Protein AF-A0A6N8GG24-F1 (afdb_monomer_lite)

Radius of gyration: 15.62 Å; chains: 1; bounding box: 39×31×42 Å

Secondary structure (DSSP, 8-state):
--HHHHHHHHHT-PPP-----HHHHHHHHSPPPHHHHHHHHHHTTEEETTTTEEEPPHHHHHHH-S---TTTTTT-SEEE-BTTEEETTB--S---EEEGGGEEEEEE-TTSS-EEEEETT-SS--EEEEETTEEEEESS-HHHHHHHHHTTSS--GGG--TT-S-SS--EEE-

pLDDT: mean 83.39, std 11.98, range [40.66, 96.12]

Foldseek 3Di:
DDLLVLVCVQQVHWFAADDDPVVVLCVQQNDDFPLLVVCCRGQNQKAWPHQLKTFHHSVRQNVCSFPPPVLPVPDAQKWDDDPQKTFRVDDDPPPDIDGRRQWGWGMHGPVRQKTWTWGHPDPFTWIWIDGVGMTGIGRDTPSVVVSCQLVVVDDDVSSDDVQPVHSHIDIDGD

Sequence (174 aa):
MGYIEKLSHLLGVNPASWSYAWGAIEEAVGAVPSGYKTIVENFGGLDLDGGFFRVGTPEFLNAIGRSGSPEIIDSMRMVEVCDGYGVALEECGSGEYIDHFRLVDWAGSEAGNFAFHWECLKSEYRVVATDYHEYYVYSMEPDEFLFKLLNREIECPPLNDEGWPGETFDVEFF

Structure (mmCIF, N/CA/C/O backbone):
data_AF-A0A6N8GG24-F1
#
_entry.id   AF-A0A6N8GG24-F1
#
loop_
_atom_site.group_PDB
_atom_site.id
_atom_site.type_symbol
_atom_site.label_atom_id
_atom_site.label_alt_id
_atom_site.label_comp_id
_atom_site.label_asym_id
_atom_site.label_entity_id
_atom_site.label_seq_id
_atom_site.pdbx_PDB_ins_code
_atom_site.Cartn_x
_atom_site.Cartn_y
_atom_site.Cartn_z
_atom_site.occupancy
_atom_site.B_iso_or_equiv
_atom_site.auth_seq_id
_atom_site.auth_comp_id
_atom_site.auth_asym_id
_atom_site.auth_atom_id
_atom_site.pdbx_PDB_model_num
ATOM 1 N N . MET A 1 1 ? -13.749 16.423 3.764 1.00 59.41 1 MET A N 1
ATOM 2 C CA . MET A 1 1 ? -13.762 15.100 4.403 1.00 59.41 1 MET A CA 1
ATOM 3 C C . MET A 1 1 ? -12.511 14.378 3.943 1.00 59.41 1 MET A C 1
ATOM 5 O O . MET A 1 1 ? -12.354 14.227 2.731 1.00 59.41 1 MET A O 1
ATOM 9 N N . GLY A 1 2 ? -11.585 14.089 4.857 1.00 87.94 2 GLY A N 1
ATOM 10 C CA . GLY A 1 2 ? -10.308 13.427 4.542 1.00 87.94 2 GLY A CA 1
ATOM 11 C C . GLY A 1 2 ? -10.501 11.951 4.173 1.00 87.94 2 GLY A C 1
ATOM 12 O O . GLY A 1 2 ? -11.577 11.400 4.411 1.00 87.94 2 GLY A O 1
ATOM 13 N N . TYR A 1 3 ? -9.485 11.296 3.597 1.00 93.19 3 TYR A N 1
ATOM 14 C CA . TYR A 1 3 ? -9.583 9.873 3.236 1.00 93.19 3 TYR A CA 1
ATOM 15 C C . TYR A 1 3 ? -9.804 8.970 4.455 1.00 93.19 3 TYR A C 1
ATOM 17 O O . TYR A 1 3 ? -10.596 8.042 4.367 1.00 93.19 3 TYR A O 1
ATOM 25 N N . ILE A 1 4 ? -9.244 9.297 5.623 1.00 92.75 4 ILE A N 1
ATOM 26 C CA . ILE A 1 4 ? -9.484 8.544 6.868 1.00 92.75 4 ILE A CA 1
ATOM 27 C C . ILE A 1 4 ? -10.943 8.569 7.317 1.00 92.75 4 ILE A C 1
ATOM 29 O O . ILE A 1 4 ? -11.481 7.539 7.714 1.00 92.75 4 ILE A O 1
ATOM 33 N N . GLU A 1 5 ? -11.608 9.723 7.249 1.00 92.25 5 GLU A N 1
ATOM 34 C CA . GLU A 1 5 ? -13.027 9.828 7.618 1.00 92.25 5 GLU A CA 1
ATOM 35 C C . GLU A 1 5 ? -13.890 8.979 6.676 1.00 92.25 5 GLU A C 1
ATOM 37 O O . GLU A 1 5 ? -14.819 8.300 7.112 1.00 92.25 5 GLU A O 1
ATOM 42 N N . LYS A 1 6 ? -13.548 8.976 5.381 1.00 94.31 6 LYS A N 1
ATOM 43 C CA . LYS A 1 6 ? -14.207 8.135 4.376 1.00 94.31 6 LYS A CA 1
ATOM 44 C C . LYS A 1 6 ? -13.941 6.645 4.608 1.00 94.31 6 LYS A C 1
ATOM 46 O O . LYS A 1 6 ? -14.883 5.863 4.554 1.00 94.31 6 LYS A O 1
ATOM 51 N N . LEU A 1 7 ? -12.695 6.266 4.896 1.00 94.25 7 LEU A N 1
ATOM 52 C CA . LEU A 1 7 ? -12.298 4.893 5.217 1.00 94.25 7 LEU A CA 1
ATOM 53 C C . LEU A 1 7 ? -13.003 4.391 6.477 1.00 94.25 7 LEU A C 1
ATOM 55 O O . LEU A 1 7 ? -13.564 3.306 6.456 1.00 94.25 7 LEU A O 1
ATOM 59 N N . SER A 1 8 ? -13.069 5.204 7.532 1.00 93.06 8 SER A N 1
ATOM 60 C CA . SER A 1 8 ? -13.789 4.871 8.772 1.00 93.06 8 SER A CA 1
ATOM 61 C C . SER A 1 8 ? -15.260 4.548 8.495 1.00 93.06 8 SER A C 1
ATOM 63 O O . SER A 1 8 ? -15.795 3.558 8.985 1.00 93.06 8 SER A O 1
ATOM 65 N N . HIS A 1 9 ? -15.913 5.369 7.663 1.00 92.94 9 HIS A N 1
ATOM 66 C CA . HIS A 1 9 ? -17.299 5.142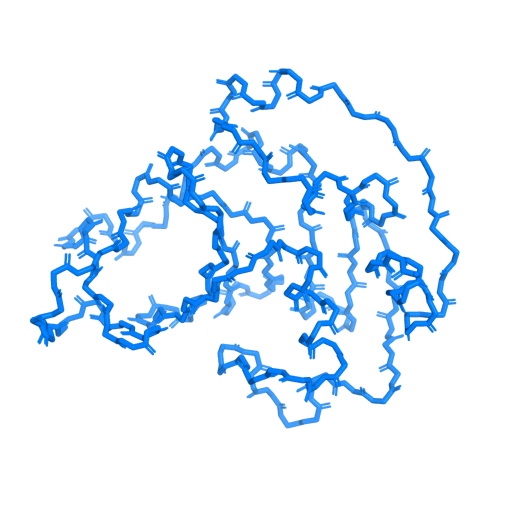 7.258 1.00 92.94 9 HIS A CA 1
ATOM 67 C C . HIS A 1 9 ? -17.456 3.869 6.415 1.00 92.94 9 HIS A C 1
ATOM 69 O O . HIS A 1 9 ? -18.407 3.122 6.623 1.00 92.94 9 HIS A O 1
ATOM 75 N N . LEU A 1 10 ? -16.547 3.631 5.467 1.00 92.69 10 LEU A N 1
ATOM 76 C CA . LEU A 1 10 ? -16.578 2.465 4.581 1.00 92.69 10 LEU A CA 1
ATOM 77 C C . LEU A 1 10 ? -16.351 1.152 5.342 1.00 92.69 10 LEU A C 1
ATOM 79 O O . LEU A 1 10 ? -17.067 0.183 5.126 1.00 92.69 10 LEU A O 1
ATOM 83 N N . LEU A 1 11 ? -15.382 1.148 6.253 1.00 92.88 11 LEU A N 1
ATOM 84 C CA . LEU A 1 11 ? -15.002 -0.008 7.063 1.00 92.88 11 LEU A CA 1
ATOM 85 C C . LEU A 1 11 ? -15.934 -0.223 8.267 1.00 92.88 11 LEU A C 1
ATOM 87 O O . LEU A 1 11 ? -15.852 -1.247 8.933 1.00 92.88 11 LEU A O 1
ATOM 91 N N . GLY A 1 12 ? -16.802 0.743 8.588 1.00 91.88 12 GLY A N 1
ATOM 92 C CA . GLY A 1 12 ? -17.695 0.662 9.746 1.00 91.88 12 GLY A CA 1
ATOM 93 C C . GLY A 1 12 ? -16.968 0.673 11.097 1.00 91.88 12 GLY A C 1
ATOM 94 O O . GLY A 1 12 ? -17.539 0.247 12.102 1.00 91.88 12 GLY A O 1
ATOM 95 N N . VAL A 1 13 ? -15.727 1.166 11.139 1.00 90.00 13 VAL A N 1
ATOM 96 C CA . VAL A 1 13 ? -14.895 1.224 12.348 1.00 90.00 13 VAL A CA 1
ATOM 97 C C . VAL A 1 13 ? -14.602 2.664 12.743 1.00 90.00 13 VAL A C 1
ATOM 99 O O . VAL A 1 13 ? -14.458 3.552 11.902 1.00 90.00 13 VAL A O 1
ATOM 102 N N . ASN A 1 14 ? -14.490 2.904 14.049 1.00 85.75 14 ASN A N 1
ATOM 103 C CA . ASN A 1 14 ? -14.000 4.185 14.541 1.00 85.75 14 ASN A CA 1
ATOM 104 C C . ASN A 1 14 ? -12.469 4.184 14.491 1.00 85.75 14 ASN A C 1
ATOM 106 O O . ASN A 1 14 ? -11.866 3.225 14.977 1.00 85.75 14 ASN A O 1
ATOM 110 N N . PRO A 1 15 ? -11.840 5.246 13.966 1.00 79.06 15 PRO A N 1
ATOM 111 C CA . PRO A 1 15 ? -10.393 5.336 13.945 1.00 79.06 15 PRO A CA 1
ATOM 112 C C . PRO A 1 15 ? -9.861 5.377 15.379 1.00 79.06 15 PRO A C 1
ATOM 114 O O . PRO A 1 15 ? -10.395 6.074 16.249 1.00 79.06 15 PRO A O 1
ATOM 117 N N . ALA A 1 16 ? -8.802 4.618 15.627 1.00 78.19 16 ALA A N 1
ATOM 118 C CA . ALA A 1 16 ? -7.994 4.787 16.820 1.00 78.19 16 ALA A CA 1
ATOM 119 C C . ALA A 1 16 ? -7.086 6.020 16.657 1.00 78.19 16 ALA A C 1
ATOM 121 O O . ALA A 1 16 ? -7.025 6.626 15.596 1.00 78.19 16 ALA A O 1
ATOM 122 N N . SER A 1 17 ? -6.394 6.433 17.715 1.00 78.75 17 SER A N 1
ATOM 123 C CA . SER A 1 17 ? -5.373 7.480 17.612 1.00 78.75 17 SER A CA 1
ATOM 124 C C . SER A 1 17 ? -4.104 6.960 18.258 1.00 78.75 17 SER A C 1
ATOM 126 O O . SER A 1 17 ? -3.914 7.059 19.470 1.00 78.75 17 SER A O 1
ATOM 128 N N . TRP A 1 18 ? -3.248 6.384 17.430 1.00 80.94 18 TRP A N 1
ATOM 129 C CA . TRP A 1 18 ? -1.910 5.957 17.798 1.00 80.94 18 TRP A CA 1
ATOM 130 C C . TRP A 1 18 ? -0.920 7.080 17.494 1.00 80.94 18 TRP A C 1
ATOM 132 O O . TRP A 1 18 ? -1.166 7.938 16.649 1.00 80.94 18 TRP A O 1
ATOM 142 N N . SER A 1 19 ? 0.202 7.097 18.206 1.00 82.94 19 SER A N 1
ATOM 143 C CA . SER A 1 19 ? 1.301 8.017 17.926 1.00 82.94 19 SER A CA 1
ATOM 144 C C . SER A 1 19 ? 2.578 7.210 17.796 1.00 82.94 19 SER A C 1
ATOM 146 O O . SER A 1 19 ? 2.928 6.451 18.701 1.00 82.94 19 SER A O 1
ATOM 148 N N . TYR A 1 20 ? 3.263 7.382 16.669 1.00 84.19 20 TYR A N 1
ATOM 149 C CA . TYR A 1 20 ? 4.491 6.667 16.355 1.00 84.19 20 TYR A CA 1
ATOM 150 C C . TYR A 1 20 ? 5.685 7.619 16.302 1.00 84.19 20 TYR A C 1
ATOM 152 O O . TYR A 1 20 ? 5.585 8.781 15.904 1.00 84.19 20 TYR A O 1
ATOM 160 N N . ALA A 1 21 ? 6.853 7.107 16.689 1.00 88.19 21 ALA A N 1
ATOM 161 C CA . ALA A 1 21 ? 8.116 7.829 16.599 1.00 88.19 21 ALA A CA 1
ATOM 162 C C . ALA A 1 21 ? 8.666 7.781 15.161 1.00 88.19 21 ALA A C 1
ATOM 164 O O . ALA A 1 21 ? 9.659 7.109 14.884 1.00 88.19 21 ALA A O 1
ATOM 165 N N . TRP A 1 22 ? 8.016 8.507 14.247 1.00 90.19 22 TRP A N 1
ATOM 166 C CA . TRP A 1 22 ? 8.307 8.483 12.809 1.00 90.19 22 TRP A CA 1
ATOM 167 C C . TRP A 1 22 ? 9.765 8.740 12.444 1.00 90.19 22 TRP A C 1
ATOM 169 O O . TRP A 1 22 ? 10.257 8.109 11.520 1.00 90.19 22 TRP A O 1
ATOM 179 N N . GLY A 1 23 ? 10.473 9.588 13.196 1.00 89.25 23 GLY A N 1
ATOM 180 C CA . GLY A 1 23 ? 11.877 9.894 12.913 1.00 89.25 23 GLY A CA 1
ATOM 181 C C . GLY A 1 23 ? 12.778 8.654 12.885 1.00 89.25 23 GLY A C 1
ATOM 182 O O . GLY A 1 23 ? 13.599 8.526 11.987 1.00 89.25 23 GLY A O 1
ATOM 183 N N . ALA A 1 24 ? 12.580 7.701 13.803 1.00 86.44 24 ALA A N 1
ATOM 184 C CA . ALA A 1 24 ? 13.378 6.471 13.830 1.00 86.44 24 ALA A CA 1
ATOM 185 C C . ALA A 1 24 ? 13.062 5.540 12.646 1.00 86.44 24 ALA A C 1
ATOM 187 O O . ALA A 1 24 ? 13.951 4.878 12.119 1.00 86.44 24 ALA A O 1
ATOM 188 N N . ILE A 1 25 ? 11.798 5.505 12.216 1.00 87.44 25 ILE A N 1
ATOM 189 C CA . ILE A 1 25 ? 11.364 4.717 11.056 1.00 87.44 25 ILE A CA 1
ATOM 190 C C . ILE A 1 25 ? 11.910 5.345 9.773 1.00 87.44 25 ILE A C 1
ATOM 192 O O . ILE A 1 25 ? 12.468 4.651 8.930 1.00 87.44 25 ILE A O 1
ATOM 196 N N . GLU A 1 26 ? 11.817 6.669 9.642 1.00 88.50 26 GLU A N 1
ATOM 197 C CA . GLU A 1 26 ? 12.312 7.396 8.472 1.00 88.50 26 GLU A CA 1
ATOM 198 C C . GLU A 1 26 ? 13.835 7.308 8.319 1.00 88.50 26 GLU A C 1
ATOM 200 O O . GLU A 1 26 ? 14.344 7.271 7.199 1.00 88.50 26 GLU A O 1
ATOM 205 N N . GLU A 1 27 ? 14.574 7.216 9.427 1.00 86.12 27 GLU A N 1
ATOM 206 C CA . GLU A 1 27 ? 16.010 6.916 9.404 1.00 86.12 27 GLU A CA 1
ATOM 207 C C . GLU A 1 27 ? 16.310 5.515 8.844 1.00 86.12 27 GLU A C 1
ATOM 209 O O . GLU A 1 27 ? 17.337 5.329 8.186 1.00 86.12 27 GLU A O 1
ATOM 214 N N . ALA A 1 28 ? 15.426 4.539 9.070 1.00 82.62 28 ALA A N 1
ATOM 215 C CA . ALA A 1 28 ? 15.611 3.158 8.630 1.00 82.62 28 ALA A CA 1
ATOM 216 C C . ALA A 1 28 ? 15.192 2.932 7.167 1.00 82.62 28 ALA A C 1
ATOM 218 O O . ALA A 1 28 ? 15.956 2.352 6.390 1.00 82.62 28 ALA A O 1
ATOM 219 N N . VAL A 1 29 ? 13.998 3.396 6.779 1.00 83.00 29 VAL A N 1
ATOM 220 C CA . VAL A 1 29 ? 13.387 3.086 5.467 1.00 83.00 29 VAL A CA 1
ATOM 221 C C . VAL A 1 29 ? 13.386 4.263 4.486 1.00 83.00 29 VAL A C 1
ATOM 223 O O . VAL A 1 29 ? 13.016 4.113 3.321 1.00 83.00 29 VAL A O 1
ATOM 226 N N . GLY A 1 30 ? 13.848 5.434 4.923 1.00 85.31 30 GLY A N 1
ATOM 227 C CA . GLY A 1 30 ? 13.733 6.682 4.176 1.00 85.31 30 GLY A CA 1
ATOM 228 C C . GLY A 1 30 ?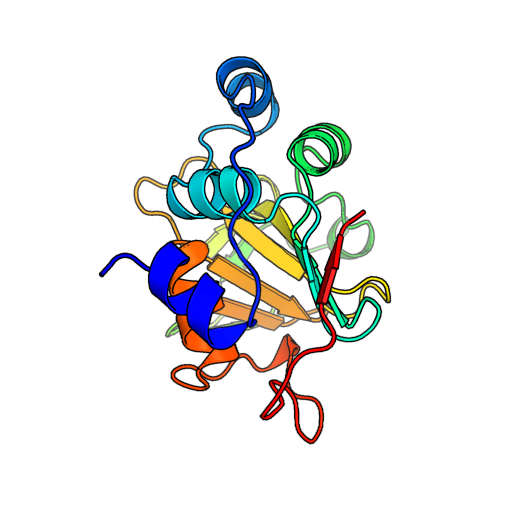 12.394 7.376 4.419 1.00 85.31 30 GLY A C 1
ATOM 229 O O . GLY A 1 30 ? 11.638 7.022 5.318 1.00 85.31 30 GLY A O 1
ATOM 230 N N . ALA A 1 31 ? 12.105 8.402 3.620 1.00 88.19 31 ALA A N 1
ATOM 231 C CA . ALA A 1 31 ? 10.906 9.210 3.805 1.00 88.19 31 ALA A CA 1
ATOM 232 C C . ALA A 1 31 ? 9.628 8.352 3.718 1.00 88.19 31 ALA A C 1
ATOM 234 O O . ALA A 1 31 ? 9.465 7.557 2.789 1.00 88.19 31 ALA A O 1
ATOM 235 N N . VAL A 1 32 ? 8.745 8.518 4.706 1.00 91.06 32 VAL A N 1
ATOM 236 C CA . VAL A 1 32 ? 7.496 7.760 4.815 1.00 91.06 32 VAL A CA 1
ATOM 237 C C . VAL A 1 32 ? 6.339 8.619 4.281 1.00 91.06 32 VAL A C 1
ATOM 239 O O . VAL A 1 32 ? 6.186 9.760 4.740 1.00 91.06 32 VAL A O 1
ATOM 242 N N . PRO A 1 33 ? 5.504 8.093 3.361 1.00 92.81 33 PRO A N 1
ATOM 243 C CA . PRO A 1 33 ? 4.358 8.817 2.816 1.00 92.81 33 PRO A CA 1
ATOM 244 C C . PRO A 1 33 ? 3.395 9.288 3.905 1.00 92.81 33 PRO A C 1
ATOM 246 O O . PRO A 1 33 ? 3.108 8.566 4.865 1.00 92.81 33 PRO A O 1
ATOM 249 N N . SER A 1 34 ? 2.861 10.498 3.749 1.00 92.94 34 SER A N 1
ATOM 250 C CA . SER A 1 34 ? 1.931 11.065 4.731 1.00 92.94 34 SER A CA 1
ATOM 251 C C . SER A 1 34 ? 0.619 10.280 4.797 1.00 92.94 34 SER A C 1
ATOM 253 O O . SER A 1 34 ? 0.088 10.075 5.892 1.00 92.94 34 SER A O 1
ATOM 255 N N . GLY A 1 35 ? 0.153 9.751 3.661 1.00 94.00 35 GLY A N 1
ATOM 256 C CA . GLY A 1 35 ? -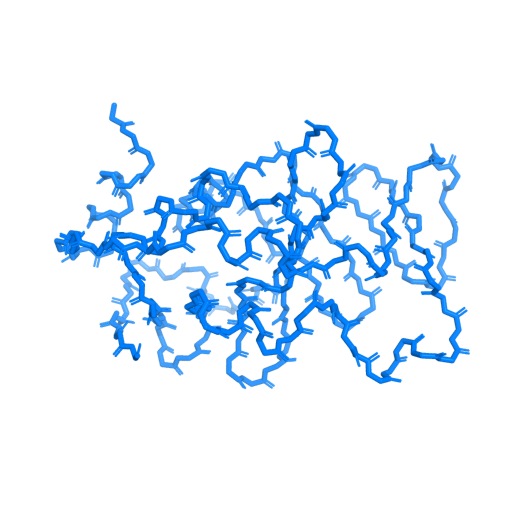1.025 8.892 3.598 1.00 94.00 35 GLY A CA 1
ATOM 257 C C . GLY A 1 35 ? -0.857 7.632 4.442 1.00 94.00 35 GLY A C 1
ATOM 258 O O . GLY A 1 35 ? -1.719 7.318 5.257 1.00 94.00 35 GLY A O 1
ATOM 259 N N . TYR A 1 36 ? 0.303 6.971 4.352 1.00 94.06 36 TYR A N 1
ATOM 260 C CA . TYR A 1 36 ? 0.594 5.790 5.172 1.00 94.06 36 TYR A CA 1
ATOM 261 C C . TYR A 1 36 ? 0.631 6.114 6.669 1.00 94.06 36 TYR A C 1
ATOM 263 O O . TYR A 1 36 ? 0.005 5.403 7.455 1.00 94.06 36 TYR A O 1
ATOM 271 N N . LYS A 1 37 ? 1.306 7.205 7.070 1.00 93.81 37 LYS A N 1
ATOM 272 C CA . LYS A 1 37 ? 1.325 7.635 8.483 1.00 93.81 37 LYS A CA 1
ATOM 273 C C . LYS A 1 37 ? -0.092 7.803 9.012 1.00 93.81 37 LYS A C 1
ATOM 275 O O . LYS A 1 37 ? -0.421 7.297 10.078 1.00 93.81 37 LYS A O 1
ATOM 280 N N . THR A 1 38 ? -0.939 8.449 8.217 1.00 93.00 38 THR A N 1
ATOM 281 C CA . THR A 1 38 ? -2.329 8.688 8.588 1.00 93.00 38 THR A CA 1
ATOM 282 C C . THR A 1 38 ? -3.117 7.378 8.681 1.00 93.00 38 THR A C 1
ATOM 284 O O . THR A 1 38 ? -3.878 7.213 9.631 1.00 93.00 38 THR A O 1
ATOM 287 N N . ILE A 1 39 ? -2.921 6.418 7.764 1.00 94.06 39 ILE A N 1
ATOM 288 C CA . ILE A 1 39 ? -3.554 5.092 7.867 1.00 94.06 39 ILE A CA 1
ATOM 289 C C . ILE A 1 39 ? -3.173 4.440 9.188 1.00 94.06 39 ILE A C 1
ATOM 291 O O . ILE A 1 39 ? -4.065 4.102 9.953 1.00 94.06 39 ILE A O 1
ATOM 295 N N . VAL A 1 40 ? -1.886 4.271 9.493 1.00 93.44 40 VAL A N 1
ATOM 296 C CA . VAL A 1 40 ? -1.497 3.476 10.668 1.00 93.44 40 VAL A CA 1
ATOM 297 C C . VAL A 1 40 ? -1.782 4.172 11.995 1.00 93.44 40 VAL A C 1
ATOM 299 O O . VAL A 1 40 ? -2.064 3.512 12.989 1.00 93.44 40 VAL A O 1
ATOM 302 N N . GLU A 1 41 ? -1.773 5.504 12.036 1.00 92.81 41 GLU A N 1
ATOM 303 C CA . GLU A 1 41 ? -2.172 6.246 13.233 1.00 92.81 41 GLU A CA 1
ATOM 304 C C . GLU A 1 41 ? -3.659 6.042 13.551 1.00 92.81 41 GLU A C 1
ATOM 306 O O . GLU A 1 41 ? -4.046 6.160 14.713 1.00 92.81 41 GLU A O 1
ATOM 311 N N . ASN A 1 42 ? -4.473 5.685 12.550 1.00 92.69 42 ASN A N 1
ATOM 312 C CA . ASN A 1 42 ? -5.918 5.495 12.690 1.00 92.69 42 ASN A CA 1
ATOM 313 C C . ASN A 1 42 ? -6.362 4.023 12.672 1.00 92.69 42 ASN A C 1
ATOM 315 O O . ASN A 1 42 ? -7.327 3.657 13.342 1.00 92.69 42 ASN A O 1
ATOM 319 N N . PHE A 1 43 ? -5.640 3.182 11.939 1.00 91.00 43 PHE A N 1
ATOM 320 C CA . PHE A 1 43 ? -5.956 1.791 11.619 1.00 91.00 43 PHE A CA 1
ATOM 321 C C . PHE A 1 43 ? -4.696 0.907 11.683 1.00 91.00 43 PHE A C 1
ATOM 323 O O . PHE A 1 43 ? -4.518 0.010 10.865 1.00 91.00 43 PHE A O 1
ATOM 330 N N . GLY A 1 44 ? -3.759 1.191 12.591 1.00 85.06 44 GLY A N 1
ATOM 331 C CA . GLY A 1 44 ? -2.532 0.402 12.735 1.00 85.06 44 GLY A CA 1
ATOM 332 C C . GLY A 1 44 ? -2.836 -1.087 12.907 1.00 85.06 44 GLY A C 1
ATOM 333 O O . GLY A 1 44 ? -3.638 -1.449 13.766 1.00 85.06 44 GLY A O 1
ATOM 334 N N . GLY A 1 45 ? -2.221 -1.923 12.064 1.00 85.56 45 GLY A N 1
ATOM 335 C CA . GLY A 1 45 ? -2.464 -3.367 12.040 1.00 85.56 45 GLY A CA 1
ATOM 336 C C . GLY A 1 45 ? -3.775 -3.764 11.361 1.00 85.56 45 GLY A C 1
ATOM 337 O O . GLY A 1 45 ? -4.276 -4.841 11.649 1.00 85.56 45 GLY A O 1
ATOM 338 N N . LEU A 1 46 ? -4.354 -2.908 10.507 1.00 92.94 46 LEU A N 1
ATOM 339 C CA . LEU A 1 46 ? -5.581 -3.210 9.764 1.00 92.94 46 LEU A CA 1
ATOM 340 C C . LEU A 1 46 ? -5.451 -4.528 8.998 1.00 92.94 46 LEU A C 1
ATOM 342 O O . LEU A 1 46 ? -4.536 -4.692 8.187 1.00 92.94 46 LEU A O 1
ATOM 346 N N . ASP A 1 47 ? -6.418 -5.407 9.211 1.00 93.38 47 ASP A N 1
ATOM 347 C CA . ASP A 1 47 ? -6.593 -6.666 8.506 1.00 93.38 47 ASP A CA 1
ATOM 348 C C . ASP A 1 47 ? -8.025 -6.736 7.962 1.00 93.38 47 ASP A C 1
ATOM 350 O O . ASP A 1 47 ? -8.984 -6.451 8.684 1.00 93.38 47 ASP A O 1
ATOM 354 N N . LEU A 1 48 ? -8.153 -7.041 6.674 1.00 93.38 48 LEU A N 1
ATOM 355 C CA . LEU A 1 48 ? -9.421 -7.163 5.971 1.00 93.38 48 LEU A CA 1
ATOM 356 C C . LEU A 1 48 ? -9.598 -8.590 5.457 1.00 93.38 48 LEU A C 1
ATOM 358 O O . LEU A 1 48 ? -8.725 -9.133 4.771 1.00 93.38 48 LEU A O 1
ATOM 362 N N . ASP A 1 49 ? -10.779 -9.137 5.731 1.00 92.44 49 ASP A N 1
ATOM 363 C CA . ASP A 1 49 ? -11.286 -10.399 5.196 1.00 92.44 49 ASP A CA 1
ATOM 364 C C . ASP A 1 49 ? -10.371 -11.598 5.509 1.00 92.44 49 ASP A C 1
ATOM 366 O O . ASP A 1 49 ? -10.135 -12.470 4.673 1.00 92.44 49 ASP A O 1
ATOM 370 N N . GLY A 1 50 ? -9.852 -11.644 6.742 1.00 89.88 50 GLY A N 1
ATOM 371 C CA . GLY A 1 50 ? -9.076 -12.775 7.260 1.00 89.88 50 GLY A CA 1
ATOM 372 C C . GLY A 1 50 ? -7.689 -12.904 6.630 1.00 89.88 50 GLY A C 1
ATOM 373 O O . GLY A 1 50 ? -7.286 -13.997 6.230 1.00 89.88 50 GLY A O 1
ATOM 374 N N . GLY A 1 51 ? -6.972 -11.791 6.517 1.00 89.31 51 GLY A N 1
ATOM 375 C CA . GLY A 1 51 ? -5.610 -11.726 6.006 1.00 89.31 51 GLY A CA 1
ATOM 376 C C . GLY A 1 51 ? -5.518 -11.529 4.498 1.00 89.31 51 GLY A C 1
ATOM 377 O O . GLY A 1 51 ? -4.408 -11.583 3.953 1.00 89.31 51 GLY A O 1
ATOM 378 N N . PHE A 1 52 ? -6.643 -11.285 3.813 1.00 91.00 52 PHE A N 1
ATOM 379 C CA . PHE A 1 52 ? -6.628 -10.996 2.383 1.00 91.00 52 PHE A CA 1
ATOM 380 C C . PHE A 1 52 ? -5.860 -9.703 2.123 1.00 91.00 52 PHE A C 1
ATOM 382 O O . PHE A 1 52 ? -4.878 -9.727 1.392 1.00 91.00 52 PHE A O 1
ATOM 389 N N . PHE A 1 53 ? -6.223 -8.602 2.785 1.00 92.06 53 PHE A N 1
ATOM 390 C CA . PHE A 1 53 ? -5.480 -7.344 2.710 1.00 92.06 53 PHE A CA 1
ATOM 391 C C . PHE A 1 53 ? -5.063 -6.880 4.102 1.00 92.06 53 PHE A C 1
ATOM 393 O O . PHE A 1 53 ? -5.902 -6.660 4.972 1.00 92.06 53 PHE A O 1
ATOM 400 N N . ARG A 1 54 ? -3.761 -6.674 4.303 1.00 92.56 54 ARG A N 1
ATOM 401 C CA . ARG A 1 54 ? -3.185 -6.252 5.581 1.00 92.56 54 ARG A CA 1
ATOM 402 C C . ARG A 1 54 ? -2.320 -5.024 5.403 1.00 92.56 54 ARG A C 1
ATOM 404 O O . ARG A 1 54 ? -1.442 -5.008 4.543 1.00 92.56 54 ARG A O 1
ATOM 411 N N . VAL A 1 55 ? -2.522 -4.025 6.254 1.00 92.94 55 VAL A N 1
ATOM 412 C CA . VAL A 1 55 ? -1.611 -2.884 6.383 1.00 92.94 55 VAL A CA 1
ATOM 413 C C . VAL A 1 55 ? -0.558 -3.234 7.428 1.00 92.94 55 VAL A C 1
ATOM 415 O O . VAL A 1 55 ? -0.880 -3.519 8.581 1.00 92.94 55 VAL A O 1
ATOM 418 N N . GLY A 1 56 ? 0.712 -3.202 7.029 1.00 89.38 56 GLY A N 1
ATOM 419 C CA . GLY A 1 56 ? 1.833 -3.405 7.938 1.00 89.38 56 GLY A CA 1
ATOM 420 C C . GLY A 1 56 ? 1.873 -2.320 9.012 1.00 89.38 56 GLY A C 1
ATOM 421 O O . GLY A 1 56 ? 1.571 -1.155 8.755 1.00 89.38 56 GLY A O 1
ATOM 422 N N . THR A 1 57 ? 2.250 -2.686 10.235 1.00 89.06 57 THR A N 1
ATOM 423 C CA . THR A 1 57 ? 2.520 -1.693 11.279 1.00 89.06 57 THR A CA 1
ATOM 424 C C . THR A 1 57 ? 3.878 -1.022 11.037 1.00 89.06 57 THR A C 1
ATOM 426 O O . THR A 1 57 ? 4.710 -1.526 10.279 1.00 89.06 57 THR A O 1
ATOM 429 N N . PRO A 1 58 ? 4.189 0.108 11.686 1.00 87.75 58 PRO A N 1
ATOM 430 C CA . PRO A 1 58 ? 5.507 0.724 11.537 1.00 87.75 58 PRO A CA 1
ATOM 431 C C . PRO A 1 58 ? 6.685 -0.185 11.929 1.00 87.75 58 PRO A C 1
ATOM 433 O O . PRO A 1 58 ? 7.776 -0.060 11.373 1.00 87.75 58 PRO A O 1
ATOM 436 N N . GLU A 1 59 ? 6.478 -1.139 12.838 1.00 82.69 59 GLU A N 1
ATOM 437 C CA . GLU A 1 59 ? 7.471 -2.153 13.204 1.00 82.69 59 GLU A CA 1
ATOM 438 C C . GLU A 1 59 ? 7.774 -3.114 12.045 1.00 82.69 59 GLU A C 1
ATOM 440 O O . GLU A 1 59 ? 8.922 -3.536 11.890 1.00 82.69 59 GLU A O 1
ATOM 445 N N . PHE A 1 60 ? 6.779 -3.413 11.202 1.00 78.75 60 PHE A N 1
ATOM 446 C CA . PHE A 1 60 ? 6.941 -4.229 9.996 1.00 78.75 60 PHE A CA 1
ATOM 447 C C . PHE A 1 60 ? 7.897 -3.568 8.995 1.00 78.75 60 PHE A C 1
ATOM 449 O O . PHE A 1 60 ? 8.804 -4.225 8.480 1.00 78.75 60 PHE A O 1
ATOM 456 N N . LEU A 1 61 ? 7.777 -2.250 8.800 1.00 79.50 61 LEU A N 1
ATOM 457 C CA . LEU A 1 61 ? 8.667 -1.492 7.911 1.00 79.50 61 LEU A CA 1
ATOM 458 C C . LEU A 1 61 ? 10.135 -1.606 8.334 1.00 79.50 61 LEU A C 1
ATOM 460 O O . LEU A 1 61 ? 11.018 -1.822 7.504 1.00 79.50 61 LEU A O 1
ATOM 464 N N . ASN A 1 62 ? 10.392 -1.500 9.641 1.00 65.50 62 ASN A N 1
ATOM 465 C CA . ASN A 1 62 ? 11.738 -1.606 10.202 1.00 65.50 62 ASN A CA 1
ATOM 466 C C . ASN A 1 62 ? 12.340 -3.012 10.043 1.00 65.50 62 ASN A C 1
ATOM 468 O O . ASN A 1 62 ? 13.561 -3.141 9.969 1.00 65.50 62 ASN A O 1
ATOM 472 N N . ALA A 1 63 ? 11.508 -4.058 10.010 1.00 57.03 63 ALA A N 1
ATOM 473 C CA . ALA A 1 63 ? 11.958 -5.440 9.866 1.00 57.03 63 ALA A CA 1
ATOM 474 C C . ALA A 1 63 ? 12.300 -5.807 8.414 1.00 57.03 63 ALA A C 1
ATOM 476 O O . ALA A 1 63 ? 13.210 -6.606 8.193 1.00 57.03 63 ALA A O 1
ATOM 477 N N . ILE A 1 64 ? 11.591 -5.228 7.441 1.00 57.19 64 ILE A N 1
ATOM 478 C CA . ILE A 1 64 ? 11.755 -5.574 6.024 1.00 57.19 64 ILE A CA 1
ATOM 479 C C . ILE A 1 64 ? 12.714 -4.625 5.315 1.00 57.19 64 ILE A C 1
ATOM 481 O O . ILE A 1 64 ? 13.442 -5.081 4.446 1.00 57.19 64 ILE A O 1
ATOM 485 N N . GLY A 1 65 ? 12.828 -3.361 5.738 1.00 53.25 65 GLY A N 1
ATOM 486 C CA . GLY A 1 65 ? 13.875 -2.415 5.337 1.00 53.25 65 GLY A CA 1
ATOM 487 C C . GLY A 1 65 ? 13.852 -1.978 3.867 1.00 53.25 65 GLY A C 1
ATOM 488 O O . GLY A 1 65 ? 13.893 -0.779 3.601 1.00 53.25 65 GLY A O 1
ATOM 489 N N . ARG A 1 66 ? 13.827 -2.922 2.918 1.00 60.56 66 ARG A N 1
ATOM 490 C CA . ARG A 1 66 ? 13.767 -2.806 1.450 1.00 60.56 66 ARG A CA 1
ATOM 491 C C . ARG A 1 66 ? 13.289 -4.153 0.909 1.00 60.56 66 ARG A C 1
ATOM 493 O O . ARG A 1 66 ? 13.701 -5.162 1.476 1.00 60.56 66 ARG A O 1
ATOM 500 N N . SER A 1 67 ? 12.499 -4.192 -0.171 1.00 55.47 67 SER A N 1
ATOM 501 C CA . SER A 1 67 ? 12.032 -5.471 -0.738 1.00 55.47 67 SER A CA 1
ATOM 502 C C . SER A 1 67 ? 13.219 -6.435 -0.921 1.00 55.47 67 SER A C 1
ATOM 504 O O . SER A 1 67 ? 14.148 -6.202 -1.697 1.00 55.47 67 SER A O 1
ATOM 506 N N . GLY A 1 68 ? 13.247 -7.473 -0.087 1.00 48.38 68 GLY A N 1
ATOM 507 C CA . GLY A 1 68 ? 14.303 -8.479 -0.042 1.00 48.38 68 GLY A CA 1
ATOM 508 C C . GLY A 1 68 ? 13.910 -9.734 -0.804 1.00 48.38 68 GLY A C 1
ATOM 509 O O . GLY A 1 68 ? 14.492 -10.781 -0.530 1.00 48.38 68 GLY A O 1
ATOM 510 N N . SER A 1 69 ? 12.896 -9.646 -1.680 1.00 49.84 69 SER A N 1
ATOM 511 C CA . SER A 1 69 ? 12.301 -10.803 -2.345 1.00 49.84 69 SER A CA 1
ATOM 512 C C . SER A 1 69 ? 13.399 -11.607 -3.052 1.00 49.84 69 SER A C 1
ATOM 514 O O . SER A 1 69 ? 13.974 -11.129 -4.038 1.00 49.84 69 SER A O 1
ATOM 516 N N . PRO A 1 70 ? 13.739 -12.809 -2.542 1.00 40.66 70 PRO A N 1
ATOM 517 C CA . PRO A 1 70 ? 14.864 -13.597 -3.038 1.00 40.66 70 PRO A CA 1
ATOM 518 C C . PRO A 1 70 ? 14.712 -14.014 -4.499 1.00 40.66 70 PRO A C 1
ATOM 520 O O . PRO A 1 70 ? 15.696 -14.324 -5.160 1.00 40.66 70 PRO A O 1
ATOM 523 N N . GLU A 1 71 ? 13.484 -13.987 -5.009 1.00 48.53 71 GLU A N 1
ATOM 524 C CA . GLU A 1 71 ? 13.132 -14.374 -6.373 1.00 48.53 71 GLU A CA 1
ATOM 525 C C . GLU A 1 71 ? 13.554 -13.320 -7.414 1.00 48.53 71 GLU A C 1
ATOM 527 O O . GLU A 1 71 ? 13.687 -13.633 -8.594 1.00 48.53 71 GLU A O 1
ATOM 532 N N . ILE A 1 72 ? 13.858 -12.091 -6.976 1.00 49.41 72 ILE A N 1
ATOM 533 C CA . ILE A 1 72 ? 14.353 -10.988 -7.821 1.00 49.41 72 ILE A CA 1
ATOM 534 C C . ILE A 1 72 ? 15.891 -10.891 -7.797 1.00 49.41 72 ILE A C 1
ATOM 536 O O . ILE A 1 72 ? 16.492 -10.268 -8.677 1.00 49.41 72 ILE A O 1
ATOM 540 N N . ILE A 1 73 ? 16.550 -11.541 -6.825 1.00 44.38 73 ILE A N 1
ATOM 541 C CA . ILE A 1 73 ? 17.986 -11.376 -6.527 1.00 44.38 73 ILE A CA 1
ATOM 542 C C . ILE A 1 73 ? 18.900 -11.754 -7.706 1.00 44.38 73 ILE A C 1
ATOM 544 O O . ILE A 1 73 ? 20.014 -11.239 -7.779 1.00 44.38 73 ILE A O 1
ATOM 548 N N . ASP A 1 74 ? 18.422 -12.541 -8.673 1.00 44.03 74 ASP A N 1
ATOM 549 C CA . ASP A 1 74 ? 19.262 -13.050 -9.761 1.00 44.03 74 ASP A CA 1
ATOM 550 C C . ASP A 1 74 ? 18.981 -12.502 -11.174 1.00 44.03 74 ASP A C 1
ATOM 552 O O . ASP A 1 74 ? 19.657 -12.948 -12.103 1.00 44.03 74 ASP A O 1
ATOM 556 N N . SER A 1 75 ? 18.091 -11.515 -11.410 1.00 50.34 75 SER A N 1
ATOM 557 C CA . SER A 1 75 ? 18.036 -10.950 -12.782 1.00 50.34 75 SER A CA 1
ATOM 558 C C . SER A 1 75 ? 17.674 -9.480 -13.019 1.00 50.34 75 SER A C 1
ATOM 560 O O . SER A 1 75 ? 18.293 -8.915 -13.921 1.00 50.34 75 SER A O 1
ATOM 562 N N . MET A 1 76 ? 16.757 -8.803 -12.310 1.00 62.25 76 MET A N 1
ATOM 563 C CA . MET A 1 76 ? 16.314 -7.460 -12.762 1.00 62.25 76 MET A CA 1
ATOM 564 C C . MET A 1 76 ? 16.066 -6.482 -11.607 1.00 62.25 76 MET A C 1
ATOM 566 O O . MET A 1 76 ? 15.025 -6.468 -10.968 1.00 62.25 76 MET A O 1
ATOM 570 N N . ARG A 1 77 ? 17.063 -5.622 -11.350 1.00 74.69 77 ARG A N 1
ATOM 571 C CA . ARG A 1 77 ? 16.998 -4.523 -10.366 1.00 74.69 77 ARG A CA 1
ATOM 572 C C . ARG A 1 77 ? 15.972 -3.444 -10.738 1.00 74.69 77 ARG A C 1
ATOM 574 O O . ARG A 1 77 ? 15.444 -2.771 -9.855 1.00 74.69 77 ARG A O 1
ATOM 581 N N . MET A 1 78 ? 15.785 -3.229 -12.036 1.00 81.88 78 MET A N 1
ATOM 582 C CA . MET A 1 78 ? 14.963 -2.164 -12.596 1.00 81.88 78 MET A CA 1
ATOM 583 C C . MET A 1 78 ? 13.878 -2.791 -13.463 1.00 81.88 78 MET A C 1
ATOM 585 O O . MET A 1 78 ? 14.205 -3.636 -14.294 1.00 81.88 78 MET A O 1
ATOM 589 N N . VAL A 1 79 ? 12.637 -2.341 -13.304 1.00 85.00 79 VAL A N 1
ATOM 590 C CA . VAL A 1 79 ? 11.512 -2.718 -14.171 1.00 85.00 79 VAL A CA 1
ATOM 591 C C . VAL A 1 79 ? 11.029 -1.475 -14.895 1.00 85.00 79 VAL A C 1
ATOM 593 O O . VAL A 1 79 ? 10.820 -0.444 -14.255 1.00 85.00 79 VAL A O 1
ATOM 596 N N . GLU A 1 80 ? 10.908 -1.544 -16.218 1.00 85.69 80 GLU A N 1
ATOM 597 C CA . GLU A 1 80 ? 10.350 -0.446 -17.006 1.00 85.69 80 GLU A CA 1
ATOM 598 C C . GLU A 1 80 ? 8.822 -0.436 -16.890 1.00 85.69 80 G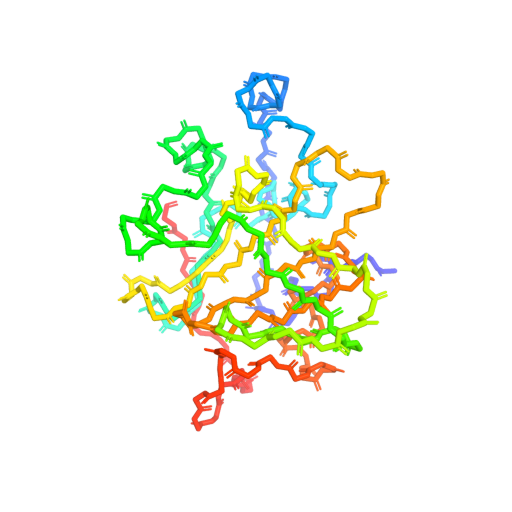LU A C 1
ATOM 600 O O . GLU A 1 80 ? 8.184 -1.488 -16.873 1.00 85.69 80 GLU A O 1
ATOM 605 N N . VAL A 1 81 ? 8.238 0.755 -16.783 1.00 84.19 81 VAL A N 1
ATOM 606 C CA . VAL A 1 81 ? 6.796 0.953 -16.619 1.00 84.19 81 VAL A CA 1
ATOM 607 C C . VAL A 1 81 ? 6.280 1.822 -17.754 1.00 84.19 81 VAL A C 1
ATOM 609 O O . VAL A 1 81 ? 6.752 2.941 -17.938 1.00 84.19 81 VAL A O 1
ATOM 612 N N . CYS A 1 82 ? 5.280 1.344 -18.483 1.00 83.38 82 CYS A N 1
ATOM 613 C CA . CYS A 1 82 ? 4.564 2.085 -19.511 1.00 83.38 82 CYS A CA 1
ATOM 614 C C . CYS A 1 82 ? 3.112 2.282 -19.095 1.00 83.38 82 CYS A C 1
ATOM 616 O O . CYS A 1 82 ? 2.413 1.322 -18.788 1.00 83.38 82 CYS A O 1
ATOM 618 N N . ASP A 1 83 ? 2.664 3.539 -19.083 1.00 83.56 83 ASP A N 1
ATOM 619 C CA . ASP A 1 83 ? 1.281 3.908 -18.761 1.00 83.56 83 ASP A CA 1
ATOM 620 C C . ASP A 1 83 ? 0.777 3.301 -17.434 1.00 83.56 83 ASP A C 1
ATOM 622 O O . ASP A 1 83 ? -0.376 2.898 -17.304 1.00 83.56 83 ASP A O 1
ATOM 626 N N . GLY A 1 84 ? 1.659 3.245 -16.430 1.00 80.75 84 GLY A N 1
ATOM 627 C CA . GLY A 1 84 ? 1.345 2.711 -15.104 1.00 80.75 84 GLY A CA 1
ATOM 628 C C . GLY A 1 84 ? 1.422 1.186 -14.981 1.00 80.75 84 GLY A C 1
ATOM 629 O O . GLY A 1 84 ? 1.065 0.664 -13.931 1.00 80.75 84 GLY A O 1
ATOM 630 N N . TYR A 1 85 ? 1.907 0.472 -15.998 1.00 84.31 85 TYR A N 1
ATOM 631 C CA . TYR A 1 85 ? 2.072 -0.983 -15.978 1.00 84.31 85 TYR A CA 1
ATOM 632 C C . TYR A 1 85 ? 3.476 -1.410 -16.422 1.00 84.31 85 TYR A C 1
ATOM 634 O O . TYR A 1 85 ? 4.035 -0.845 -17.359 1.00 84.31 85 TYR A O 1
ATOM 642 N N . GLY A 1 86 ? 4.059 -2.405 -15.759 1.00 78.69 86 GLY A N 1
ATOM 643 C CA . GLY A 1 86 ? 5.365 -2.964 -16.102 1.00 78.69 86 GLY A CA 1
ATOM 644 C C . GLY A 1 86 ? 5.419 -4.472 -15.890 1.00 78.69 86 GLY A C 1
ATOM 645 O O . GLY A 1 86 ? 4.770 -5.005 -14.991 1.00 78.69 86 GLY A O 1
ATOM 646 N N . VAL A 1 87 ? 6.232 -5.152 -16.698 1.00 77.88 87 VAL A N 1
ATOM 647 C CA . VAL A 1 87 ? 6.506 -6.592 -16.586 1.00 77.88 87 VAL A CA 1
ATOM 648 C C . VAL A 1 87 ? 8.006 -6.770 -16.456 1.00 77.88 87 VAL A C 1
ATOM 650 O O . VAL A 1 87 ? 8.756 -6.228 -17.264 1.00 77.88 87 VAL A O 1
ATOM 653 N N . ALA A 1 88 ? 8.458 -7.547 -15.469 1.00 68.50 88 ALA A N 1
ATOM 654 C CA . ALA A 1 88 ? 9.890 -7.690 -15.198 1.00 68.50 88 ALA A CA 1
ATOM 655 C C . ALA A 1 88 ? 10.700 -8.082 -16.446 1.00 68.50 88 ALA A C 1
ATOM 657 O O . ALA A 1 88 ? 11.796 -7.579 -16.632 1.00 68.50 88 ALA A O 1
ATOM 658 N N . LEU A 1 89 ? 10.156 -8.938 -17.314 1.00 67.69 89 LEU A N 1
ATOM 659 C CA . LEU A 1 89 ? 10.871 -9.536 -18.446 1.00 67.69 89 LEU A CA 1
ATOM 660 C C . LEU A 1 89 ? 10.764 -8.761 -19.771 1.00 67.69 89 LEU A C 1
ATOM 662 O O . LEU A 1 89 ? 11.373 -9.190 -20.753 1.00 67.69 89 LEU A O 1
ATOM 666 N N . GLU A 1 90 ? 10.009 -7.661 -19.830 1.00 65.94 90 GLU A N 1
ATOM 667 C CA . GLU A 1 90 ? 9.748 -6.940 -21.081 1.00 65.94 90 GLU A CA 1
ATOM 668 C C . GLU A 1 90 ? 10.092 -5.449 -20.969 1.00 65.94 90 GLU A C 1
ATOM 670 O O . GLU A 1 90 ? 9.650 -4.751 -20.062 1.00 65.94 90 GLU A O 1
ATOM 675 N N . GLU A 1 91 ? 10.882 -4.954 -21.925 1.00 73.56 91 GLU A N 1
ATOM 676 C CA . GLU A 1 91 ? 11.124 -3.519 -22.105 1.00 73.56 91 GLU A CA 1
ATOM 677 C C . GLU A 1 91 ? 10.018 -2.921 -22.979 1.00 73.56 91 GLU A C 1
ATOM 679 O O . GLU A 1 91 ? 9.624 -3.500 -23.996 1.00 73.56 91 GLU A O 1
ATOM 684 N N . CYS A 1 92 ? 9.541 -1.739 -22.605 1.00 68.25 92 CYS A N 1
ATOM 685 C CA . CYS A 1 92 ? 8.416 -1.072 -23.256 1.00 68.25 92 CYS A CA 1
ATOM 686 C C . CYS A 1 92 ? 8.771 0.337 -23.779 1.00 68.25 92 CYS A C 1
ATOM 688 O O . CYS A 1 92 ? 7.994 0.940 -24.522 1.00 68.25 92 CYS A O 1
ATOM 690 N N . GLY A 1 93 ? 9.975 0.840 -23.481 1.00 74.62 93 GLY A N 1
ATOM 691 C CA . GLY A 1 93 ? 10.559 2.044 -24.076 1.00 74.62 93 GLY A CA 1
ATOM 692 C C . GLY A 1 93 ? 10.006 3.381 -23.565 1.00 74.62 93 GLY A C 1
ATOM 693 O O . GLY A 1 93 ? 10.144 4.386 -24.268 1.00 74.62 93 GLY A O 1
ATOM 694 N N . SER A 1 94 ? 9.387 3.428 -22.382 1.00 79.25 94 SER A N 1
ATOM 695 C CA . SER A 1 94 ? 8.923 4.671 -21.742 1.00 79.25 94 SER A CA 1
ATOM 696 C C . SER A 1 94 ? 10.053 5.505 -21.138 1.00 79.25 94 SER A C 1
ATOM 698 O O . SER A 1 94 ? 9.914 6.723 -21.008 1.00 79.25 94 SER A O 1
ATOM 700 N N . GLY A 1 95 ? 11.157 4.870 -20.733 1.00 79.31 95 GLY A N 1
ATOM 701 C CA . GLY A 1 95 ? 12.199 5.490 -19.913 1.00 79.31 95 GLY A CA 1
ATOM 702 C C . GLY A 1 95 ? 11.790 5.746 -18.454 1.00 79.31 95 GLY A C 1
ATOM 703 O O . GLY A 1 95 ? 12.541 6.389 -17.713 1.00 79.31 95 GLY A O 1
ATOM 704 N N . GLU A 1 96 ? 10.624 5.262 -18.024 1.00 84.50 96 GLU A N 1
ATOM 705 C CA . GLU A 1 96 ? 10.176 5.280 -16.635 1.00 84.50 96 GLU A CA 1
ATOM 706 C C . GLU A 1 96 ? 10.442 3.922 -15.985 1.00 84.50 96 GLU A C 1
ATOM 708 O O . GLU A 1 96 ? 10.099 2.887 -16.541 1.00 84.50 96 GLU A O 1
ATOM 713 N N . TYR A 1 97 ? 11.026 3.922 -14.784 1.00 85.19 97 TYR A N 1
ATOM 714 C CA . TYR A 1 97 ? 11.423 2.685 -14.118 1.00 85.19 97 TYR A CA 1
ATOM 715 C C . TYR A 1 97 ? 11.029 2.646 -12.643 1.00 85.19 97 TYR A C 1
ATOM 717 O O . TYR A 1 97 ? 10.940 3.690 -11.985 1.00 85.19 97 TYR A O 1
ATOM 725 N N . ILE A 1 98 ? 10.869 1.428 -12.133 1.00 85.88 98 ILE A N 1
ATOM 726 C CA . ILE A 1 98 ? 10.843 1.071 -10.714 1.00 85.88 98 ILE A CA 1
ATOM 727 C C . ILE A 1 98 ? 12.220 0.506 -10.340 1.00 85.88 98 ILE A C 1
ATOM 729 O O . ILE A 1 98 ? 12.711 -0.398 -11.012 1.00 85.88 98 ILE A O 1
ATOM 733 N N . ASP A 1 99 ? 12.846 1.024 -9.277 1.00 83.00 99 ASP A N 1
ATOM 734 C CA . ASP A 1 99 ? 14.088 0.471 -8.697 1.00 83.00 99 ASP A CA 1
ATOM 735 C C . ASP A 1 99 ? 13.731 -0.356 -7.459 1.00 83.00 99 ASP A C 1
ATOM 737 O O . ASP A 1 99 ? 13.331 0.195 -6.432 1.00 83.00 99 ASP A O 1
ATOM 741 N N . HIS A 1 100 ? 13.911 -1.673 -7.524 1.00 79.19 100 HIS A N 1
ATOM 742 C CA . HIS A 1 100 ? 13.540 -2.593 -6.442 1.00 79.19 100 HIS A CA 1
ATOM 743 C C . HIS A 1 100 ? 14.233 -2.292 -5.116 1.00 79.19 100 HIS A C 1
ATOM 745 O O . HIS A 1 100 ? 13.669 -2.502 -4.043 1.00 79.19 100 HIS A O 1
ATOM 751 N N . PHE A 1 101 ? 15.446 -1.736 -5.170 1.00 78.62 101 PHE A N 1
ATOM 752 C CA . PHE A 1 101 ? 16.187 -1.338 -3.971 1.00 78.62 101 PHE A CA 1
ATOM 753 C C . PHE A 1 101 ? 15.605 -0.105 -3.284 1.00 78.62 101 PHE A C 1
ATOM 755 O O . PHE A 1 101 ? 16.090 0.292 -2.223 1.00 78.62 101 PHE A O 1
ATOM 762 N N . ARG A 1 102 ? 14.594 0.513 -3.890 1.00 81.25 102 ARG A N 1
ATOM 763 C CA . ARG A 1 102 ? 13.857 1.640 -3.334 1.00 81.25 102 ARG A CA 1
ATOM 764 C C . ARG A 1 102 ? 12.462 1.248 -2.874 1.00 81.25 102 ARG A C 1
ATOM 766 O O . ARG A 1 102 ? 11.806 2.077 -2.260 1.00 81.25 102 ARG A O 1
ATOM 773 N N . LEU A 1 103 ? 12.005 0.026 -3.140 1.00 86.12 103 LEU A N 1
ATOM 774 C CA . LEU A 1 103 ? 10.683 -0.408 -2.710 1.00 86.12 103 LEU A CA 1
ATOM 775 C C . LEU A 1 103 ? 10.662 -0.675 -1.207 1.00 86.12 103 LEU A C 1
ATOM 777 O O . LEU A 1 103 ? 11.518 -1.390 -0.676 1.00 86.12 103 LEU A O 1
ATOM 781 N N . VAL A 1 104 ? 9.667 -0.093 -0.546 1.00 87.69 104 VAL A N 1
ATOM 782 C CA . VAL A 1 104 ? 9.345 -0.324 0.860 1.00 87.69 104 VAL A CA 1
ATOM 783 C C . VAL A 1 104 ? 7.925 -0.865 0.941 1.00 87.69 104 VAL A C 1
ATOM 785 O O . VAL A 1 104 ? 6.980 -0.188 0.537 1.00 87.69 104 VAL A O 1
ATOM 788 N N . ASP A 1 105 ? 7.807 -2.089 1.442 1.00 88.44 105 ASP A N 1
ATOM 789 C CA . ASP A 1 105 ? 6.559 -2.839 1.570 1.00 88.44 105 ASP A CA 1
ATOM 790 C C . ASP A 1 105 ? 5.721 -2.255 2.708 1.00 88.44 105 ASP A C 1
ATOM 792 O O . ASP A 1 105 ? 6.242 -2.028 3.799 1.00 88.44 105 ASP A O 1
ATOM 796 N N . TRP A 1 106 ? 4.426 -2.034 2.483 1.00 90.75 106 TRP A N 1
ATOM 797 C CA . TRP A 1 106 ? 3.545 -1.420 3.486 1.00 90.75 106 TRP A CA 1
ATOM 798 C C . TRP A 1 106 ? 2.176 -2.066 3.621 1.00 90.75 106 TRP A C 1
ATOM 800 O O . TRP A 1 106 ? 1.530 -1.907 4.655 1.00 90.75 106 TRP A O 1
ATOM 810 N N . ALA A 1 107 ? 1.739 -2.798 2.605 1.00 91.75 107 ALA A N 1
ATOM 811 C CA . ALA A 1 107 ? 0.568 -3.650 2.680 1.00 91.75 107 ALA A CA 1
ATOM 812 C C . ALA A 1 107 ? 0.768 -4.892 1.810 1.00 91.75 107 ALA A C 1
ATOM 814 O O . ALA A 1 107 ? 1.655 -4.930 0.958 1.00 91.75 107 ALA A O 1
ATOM 815 N N . GLY A 1 108 ? -0.057 -5.908 2.011 1.00 89.94 108 GLY A N 1
ATOM 816 C CA . GLY A 1 108 ? -0.019 -7.140 1.228 1.00 89.94 108 GLY A CA 1
ATOM 817 C C . GLY A 1 108 ? -1.031 -8.157 1.732 1.00 89.94 108 GLY A C 1
ATOM 818 O O . GLY A 1 108 ? -1.859 -7.838 2.584 1.00 89.94 108 GLY A O 1
ATOM 819 N N . SER A 1 109 ? -0.950 -9.377 1.212 1.00 88.06 109 SER A N 1
ATOM 820 C CA . SER A 1 109 ? -1.718 -10.517 1.726 1.00 88.06 109 SER A CA 1
ATOM 821 C C . SER A 1 109 ? -0.889 -11.352 2.691 1.00 88.06 109 SER A C 1
ATOM 823 O O . SER A 1 109 ? 0.326 -11.479 2.536 1.00 88.06 109 SER A O 1
ATOM 825 N N . GLU A 1 110 ? -1.545 -12.001 3.654 1.00 83.12 110 GLU A N 1
ATOM 826 C CA . GLU A 1 110 ? -0.888 -12.990 4.519 1.00 83.12 110 GLU A CA 1
ATOM 827 C C . GLU A 1 110 ? -0.352 -14.186 3.719 1.00 83.12 110 GLU A 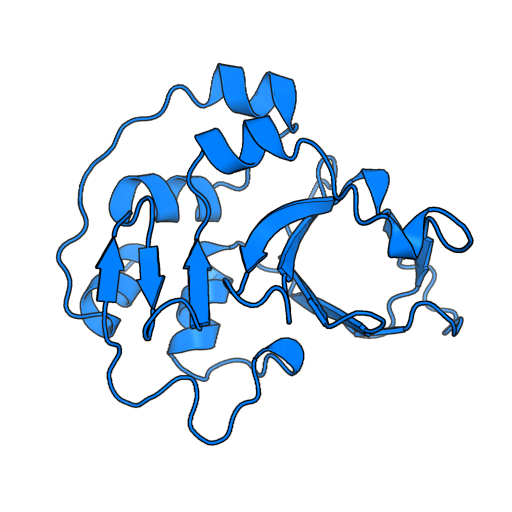C 1
ATOM 829 O O . GLU A 1 110 ? 0.712 -14.720 4.027 1.00 83.12 110 GLU A O 1
ATOM 834 N N . ALA A 1 111 ? -1.055 -14.571 2.651 1.00 79.75 111 ALA A N 1
ATOM 835 C CA . ALA A 1 111 ? -0.630 -15.636 1.747 1.00 79.75 111 ALA A CA 1
ATOM 836 C C . ALA A 1 111 ? 0.603 -15.268 0.896 1.00 79.75 111 ALA A C 1
ATOM 838 O O . ALA A 1 111 ? 1.208 -16.158 0.301 1.00 79.75 111 ALA A O 1
ATOM 839 N N . GLY A 1 112 ? 0.981 -13.985 0.836 1.00 74.94 112 GLY A N 1
ATOM 840 C CA . GLY A 1 112 ? 2.115 -13.508 0.042 1.00 74.94 112 GLY A CA 1
ATOM 841 C C . GLY A 1 112 ? 1.862 -13.499 -1.469 1.00 74.94 112 GLY A C 1
ATOM 842 O O . GLY A 1 112 ? 2.816 -13.497 -2.239 1.00 74.94 112 GLY A O 1
ATOM 843 N N . ASN A 1 113 ? 0.597 -13.496 -1.899 1.00 80.69 113 ASN A N 1
ATOM 844 C CA . ASN A 1 113 ? 0.224 -13.505 -3.319 1.00 80.69 113 ASN A CA 1
ATOM 845 C C . ASN A 1 113 ? 0.435 -12.141 -3.993 1.00 80.69 113 ASN A C 1
ATOM 847 O O . ASN A 1 113 ? 0.607 -12.067 -5.205 1.00 80.69 113 ASN A O 1
ATOM 851 N N . PHE A 1 114 ? 0.402 -11.066 -3.205 1.00 86.19 114 PHE A N 1
ATOM 852 C CA . PHE A 1 114 ? 0.615 -9.703 -3.671 1.00 86.19 114 PHE A CA 1
ATOM 853 C C . PHE A 1 114 ? 1.199 -8.835 -2.562 1.00 86.19 114 PHE A C 1
ATOM 855 O O . PHE A 1 114 ? 0.998 -9.096 -1.368 1.00 86.19 114 PHE A O 1
ATOM 862 N N . ALA A 1 115 ? 1.867 -7.763 -2.975 1.00 88.31 115 ALA A N 1
ATOM 863 C CA . ALA A 1 115 ? 2.425 -6.758 -2.087 1.00 88.31 115 ALA A CA 1
ATOM 864 C C . ALA A 1 115 ? 2.218 -5.343 -2.639 1.00 88.31 115 ALA A C 1
ATOM 866 O O . ALA A 1 115 ? 2.103 -5.118 -3.847 1.00 88.31 115 ALA A O 1
ATOM 867 N N . PHE A 1 116 ? 2.170 -4.387 -1.718 1.00 91.62 116 PHE A N 1
ATOM 868 C CA . PHE A 1 116 ? 2.082 -2.964 -1.995 1.00 91.62 116 PHE A CA 1
ATOM 869 C C . PHE A 1 116 ? 3.299 -2.263 -1.436 1.00 91.62 116 PHE A C 1
ATOM 871 O O . PHE A 1 116 ? 3.679 -2.444 -0.276 1.00 91.62 116 PHE A O 1
ATOM 878 N N . HIS A 1 117 ? 3.853 -1.395 -2.264 1.00 91.38 117 HIS A N 1
ATOM 879 C CA . HIS A 1 117 ? 5.077 -0.683 -1.981 1.00 91.38 117 HIS A CA 1
ATOM 880 C C . HIS A 1 117 ? 4.901 0.812 -2.226 1.00 91.38 117 HIS A C 1
ATOM 882 O O . HIS A 1 117 ? 4.009 1.245 -2.962 1.00 91.38 117 HIS A O 1
ATOM 888 N N . TRP A 1 118 ? 5.806 1.600 -1.661 1.00 90.81 118 TRP A N 1
ATOM 889 C CA . TRP A 1 118 ? 6.184 2.892 -2.227 1.00 90.81 118 TRP A CA 1
ATOM 890 C C . TRP A 1 118 ? 7.668 2.876 -2.588 1.00 90.81 118 TR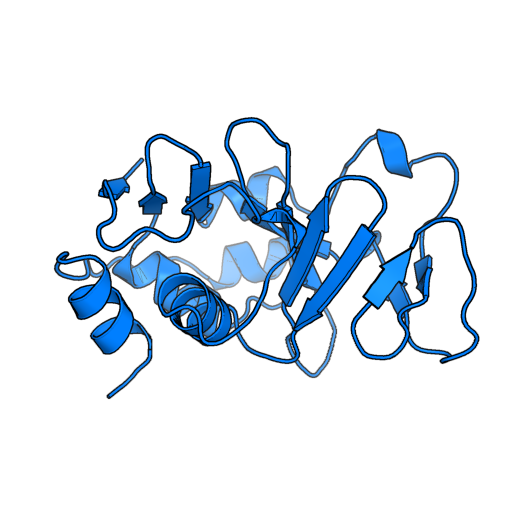P A C 1
ATOM 892 O O . TRP A 1 118 ? 8.439 2.069 -2.069 1.00 90.81 118 TRP A O 1
ATOM 902 N N . GLU A 1 119 ? 8.090 3.800 -3.448 1.00 85.62 119 GLU A N 1
ATOM 903 C CA . GLU A 1 119 ? 9.510 4.010 -3.737 1.00 85.62 119 GLU A CA 1
ATOM 904 C C . GLU A 1 119 ? 10.097 5.091 -2.834 1.00 85.62 119 GLU A C 1
ATOM 906 O O . GLU A 1 119 ? 9.768 6.276 -2.948 1.00 85.62 119 GLU A O 1
ATOM 911 N N . CYS A 1 120 ? 11.004 4.701 -1.941 1.00 75.88 120 CYS A N 1
ATOM 912 C CA . CYS A 1 120 ? 11.762 5.646 -1.145 1.00 75.88 120 CYS A CA 1
ATOM 913 C C . CYS A 1 120 ? 12.649 6.508 -2.064 1.00 75.88 120 CYS A C 1
ATOM 915 O O . CYS A 1 120 ? 13.201 6.048 -3.067 1.00 75.88 120 CYS A O 1
ATOM 917 N N . LEU A 1 121 ? 12.798 7.792 -1.719 1.00 71.31 121 LEU A N 1
ATOM 918 C CA . LEU A 1 121 ? 13.633 8.779 -2.428 1.00 71.31 121 LEU A CA 1
ATOM 919 C C . LEU A 1 121 ? 13.082 9.331 -3.758 1.00 71.31 121 LEU A C 1
ATOM 921 O O . LEU A 1 121 ? 13.787 10.106 -4.412 1.00 71.31 121 LEU A O 1
ATOM 925 N N . LYS A 1 122 ? 11.849 9.005 -4.168 1.00 71.94 122 LYS A N 1
ATOM 926 C CA . LYS A 1 122 ? 11.152 9.808 -5.188 1.00 71.94 122 LYS A CA 1
ATOM 927 C C . LYS A 1 122 ? 10.622 11.110 -4.577 1.00 71.94 122 LYS A C 1
ATOM 929 O O . LYS A 1 122 ? 10.279 11.164 -3.401 1.00 71.94 122 LYS A O 1
ATOM 934 N N . SER A 1 123 ? 10.571 12.170 -5.386 1.00 71.94 123 SER A N 1
ATOM 935 C CA . SER A 1 123 ? 9.996 13.465 -4.989 1.00 71.94 123 SER A CA 1
ATOM 936 C C . SER A 1 123 ? 8.471 13.439 -4.902 1.00 71.94 123 SER A C 1
ATOM 938 O O . SER A 1 123 ? 7.888 14.267 -4.211 1.00 71.94 123 SER A O 1
ATOM 940 N N . GLU A 1 124 ? 7.846 12.506 -5.617 1.00 80.31 124 GLU A N 1
ATOM 941 C CA . GLU A 1 124 ? 6.405 12.279 -5.642 1.00 80.31 124 GLU A CA 1
ATOM 942 C C . GLU A 1 124 ? 6.151 10.829 -5.240 1.00 80.31 124 GLU A C 1
ATOM 944 O O . GLU A 1 124 ? 6.743 9.909 -5.817 1.00 80.31 124 GLU A O 1
ATOM 949 N N . TYR A 1 125 ? 5.309 10.633 -4.226 1.00 85.06 125 TYR A N 1
ATOM 950 C CA . TYR A 1 125 ? 4.923 9.298 -3.796 1.00 85.06 125 TYR A CA 1
ATOM 951 C C . TYR A 1 125 ? 3.948 8.678 -4.791 1.00 85.06 125 TYR A C 1
ATOM 953 O O . TYR A 1 125 ? 3.083 9.345 -5.357 1.00 85.06 125 TYR A O 1
ATOM 961 N N . ARG A 1 126 ? 4.110 7.374 -4.978 1.00 90.00 126 ARG A N 1
ATOM 962 C CA . ARG A 1 126 ? 3.232 6.521 -5.766 1.00 90.00 126 ARG A CA 1
ATOM 963 C C . ARG A 1 126 ? 3.159 5.160 -5.103 1.00 90.00 126 ARG A C 1
ATOM 965 O O . ARG A 1 126 ? 4.145 4.720 -4.504 1.00 90.00 126 ARG A O 1
ATOM 972 N N . VAL A 1 127 ? 2.014 4.511 -5.232 1.00 92.75 127 VAL A N 1
ATOM 973 C CA . VAL A 1 127 ? 1.839 3.124 -4.814 1.00 92.75 127 VAL A CA 1
ATOM 974 C C . VAL A 1 127 ? 2.242 2.222 -5.971 1.00 92.75 127 VAL A C 1
ATOM 976 O O . VAL A 1 127 ? 1.847 2.455 -7.112 1.00 92.75 127 VAL A O 1
ATOM 979 N N . VAL A 1 128 ? 3.033 1.199 -5.671 1.00 92.31 128 VAL A N 1
ATOM 980 C CA . VAL A 1 128 ? 3.361 0.114 -6.595 1.00 92.31 128 VAL A CA 1
ATOM 981 C C . VAL A 1 128 ? 2.706 -1.148 -6.051 1.00 92.31 128 VAL A C 1
ATOM 983 O O . VAL A 1 128 ? 3.035 -1.571 -4.947 1.00 92.31 128 VAL A O 1
ATOM 986 N N . ALA A 1 129 ? 1.770 -1.721 -6.797 1.00 91.12 129 ALA A N 1
ATOM 987 C CA . ALA A 1 129 ? 1.182 -3.023 -6.507 1.00 91.12 129 ALA A CA 1
ATOM 988 C C . ALA A 1 129 ? 1.861 -4.085 -7.370 1.00 91.12 129 ALA A C 1
ATOM 990 O O . ALA A 1 129 ? 2.117 -3.837 -8.549 1.00 91.12 129 ALA A O 1
ATOM 991 N N . THR A 1 130 ? 2.139 -5.253 -6.803 1.00 87.38 130 THR A N 1
ATOM 992 C CA . THR A 1 130 ? 2.780 -6.350 -7.534 1.00 87.38 130 THR A CA 1
ATOM 993 C C . THR A 1 130 ? 2.187 -7.703 -7.171 1.00 87.38 130 THR A C 1
ATOM 995 O O . THR A 1 130 ? 1.857 -7.952 -6.010 1.00 87.38 130 THR A O 1
ATOM 998 N N . ASP A 1 131 ? 2.093 -8.568 -8.175 1.00 81.44 131 ASP A N 1
ATOM 999 C CA . ASP A 1 131 ? 1.829 -10.002 -8.109 1.00 81.44 131 ASP A CA 1
ATOM 1000 C C . ASP A 1 131 ? 2.936 -10.751 -8.875 1.00 81.44 131 ASP A C 1
ATOM 1002 O O . ASP A 1 131 ? 2.888 -10.964 -10.086 1.00 81.44 131 ASP A O 1
ATOM 1006 N N . TYR A 1 132 ? 3.980 -11.165 -8.158 1.00 75.06 132 TYR A N 1
ATOM 1007 C CA . TYR A 1 132 ? 5.156 -11.855 -8.707 1.00 75.06 132 TYR A CA 1
ATOM 1008 C C . TYR A 1 132 ? 5.951 -11.059 -9.765 1.00 75.06 132 TYR A C 1
ATOM 1010 O O . TYR A 1 132 ? 7.040 -10.559 -9.478 1.00 75.06 132 TYR A O 1
ATOM 1018 N N . HIS A 1 133 ? 5.467 -11.000 -11.008 1.00 78.12 133 HIS A N 1
ATOM 1019 C CA . HIS A 1 133 ? 6.199 -10.494 -12.175 1.00 78.12 133 HIS A CA 1
ATOM 1020 C C . HIS A 1 133 ? 5.592 -9.244 -12.809 1.00 78.12 133 HIS A C 1
ATOM 1022 O O . HIS A 1 133 ? 6.249 -8.645 -13.670 1.00 78.12 133 HIS A O 1
ATOM 1028 N N . GLU A 1 134 ? 4.392 -8.845 -12.394 1.00 84.31 134 GLU A N 1
ATOM 1029 C CA . GLU A 1 134 ? 3.745 -7.634 -12.885 1.00 84.31 134 GLU A CA 1
ATOM 1030 C C . GLU A 1 134 ? 3.774 -6.520 -11.836 1.00 84.31 134 GLU A C 1
ATOM 1032 O O . GLU A 1 134 ? 3.834 -6.746 -10.622 1.00 84.31 134 GLU A O 1
ATOM 1037 N N . TYR A 1 135 ? 3.782 -5.288 -12.338 1.00 88.69 135 TYR A N 1
ATOM 1038 C CA . TYR A 1 135 ? 3.903 -4.070 -11.555 1.00 88.69 135 TYR A CA 1
ATOM 1039 C C . TYR A 1 135 ? 2.864 -3.075 -12.036 1.00 88.69 135 TYR A C 1
ATOM 1041 O O . TYR A 1 135 ? 2.827 -2.713 -13.210 1.00 88.69 135 TYR A O 1
ATOM 1049 N N . TYR A 1 136 ? 2.061 -2.587 -11.103 1.00 91.44 136 TYR A N 1
ATOM 1050 C CA . TYR A 1 136 ? 1.010 -1.616 -11.355 1.00 91.44 136 TYR A CA 1
ATOM 1051 C C . TYR A 1 136 ? 1.284 -0.369 -10.521 1.00 91.44 136 TYR A C 1
ATOM 1053 O O . TYR A 1 136 ? 1.427 -0.443 -9.300 1.00 91.44 136 TYR A O 1
ATOM 1061 N N . VAL A 1 137 ? 1.390 0.781 -11.178 1.00 92.25 137 VAL A N 1
ATOM 1062 C CA . VAL A 1 137 ? 1.810 2.047 -10.577 1.00 92.25 137 VAL A CA 1
ATOM 1063 C C . VAL A 1 137 ? 0.640 3.015 -10.506 1.00 92.25 137 VAL A C 1
ATOM 1065 O O . VAL A 1 137 ? 0.040 3.381 -11.515 1.00 92.25 137 VAL A O 1
ATOM 1068 N N . TYR A 1 138 ? 0.382 3.504 -9.299 1.00 93.44 138 TYR A N 1
ATOM 1069 C CA . TYR A 1 138 ? -0.684 4.446 -8.995 1.00 93.44 138 TYR A CA 1
ATOM 1070 C C . TYR A 1 138 ? -0.074 5.735 -8.455 1.00 93.44 138 TYR A C 1
ATOM 1072 O O . TYR A 1 138 ? 0.482 5.761 -7.356 1.00 93.44 138 TYR A O 1
ATOM 1080 N N . SER A 1 139 ? -0.192 6.818 -9.220 1.00 92.25 139 SER A N 1
ATOM 1081 C CA . SER A 1 139 ? 0.318 8.151 -8.863 1.00 92.25 139 SER A CA 1
ATOM 1082 C C . SER A 1 139 ? -0.546 8.827 -7.790 1.00 92.25 139 SER A C 1
ATOM 1084 O O . SER A 1 139 ? -1.247 9.801 -8.062 1.00 92.25 139 SER A O 1
ATOM 1086 N N . MET A 1 140 ? -0.539 8.267 -6.581 1.00 93.81 140 MET A N 1
ATOM 1087 C CA . MET A 1 140 ? -1.303 8.727 -5.422 1.00 93.81 140 MET A CA 1
ATOM 1088 C C . MET A 1 140 ? -0.660 8.269 -4.105 1.00 93.81 140 MET A C 1
ATOM 1090 O O . MET A 1 140 ? 0.193 7.378 -4.083 1.00 93.81 140 MET A O 1
ATOM 1094 N N . GLU A 1 141 ? -1.085 8.885 -3.004 1.00 94.44 141 GLU A N 1
ATOM 1095 C CA . GLU A 1 141 ? -0.682 8.509 -1.645 1.00 94.44 141 GLU A CA 1
ATOM 1096 C C . GLU A 1 141 ? -1.391 7.216 -1.178 1.00 94.44 141 GLU A C 1
ATOM 1098 O O . GLU A 1 141 ? -2.465 6.880 -1.688 1.00 94.44 141 GLU A O 1
ATOM 1103 N N . PRO A 1 142 ? -0.833 6.487 -0.190 1.00 95.12 142 PRO A N 1
ATOM 1104 C CA . PRO A 1 142 ? -1.406 5.224 0.288 1.00 95.12 142 PRO A CA 1
ATOM 1105 C C . PRO A 1 142 ? -2.849 5.299 0.815 1.00 95.12 142 PRO A C 1
ATOM 1107 O O . PRO A 1 142 ? -3.614 4.357 0.625 1.00 95.12 142 PRO A O 1
ATOM 1110 N N . ASP A 1 143 ? -3.249 6.396 1.460 1.00 95.50 143 ASP A N 1
ATOM 1111 C CA . ASP A 1 143 ? -4.609 6.590 1.992 1.00 95.50 143 ASP A CA 1
ATOM 1112 C C . ASP A 1 143 ? -5.641 6.831 0.889 1.00 95.50 143 ASP A C 1
ATOM 1114 O O . ASP A 1 143 ? -6.737 6.267 0.927 1.00 95.50 143 ASP A O 1
ATOM 1118 N N . GLU A 1 144 ? -5.274 7.624 -0.118 1.00 96.12 144 GLU A N 1
ATOM 1119 C CA . GLU A 1 144 ? -6.055 7.788 -1.339 1.00 96.12 144 GLU A CA 1
ATOM 1120 C C . GLU A 1 144 ? -6.211 6.456 -2.068 1.00 96.12 144 GLU A C 1
ATOM 1122 O O . GLU A 1 144 ? -7.332 6.095 -2.434 1.00 96.12 144 GLU A O 1
ATOM 1127 N N . PHE A 1 145 ? -5.105 5.730 -2.252 1.00 95.88 145 PHE A N 1
ATOM 1128 C CA . PHE A 1 145 ? -5.102 4.424 -2.900 1.00 95.88 145 PHE A CA 1
ATOM 1129 C C . PHE A 1 145 ? -6.042 3.458 -2.188 1.00 95.88 145 PHE A C 1
ATOM 1131 O O . PHE A 1 145 ? -6.948 2.924 -2.820 1.00 95.88 145 PHE A O 1
ATOM 1138 N N . LEU A 1 146 ? -5.882 3.288 -0.872 1.00 95.56 146 LEU A N 1
ATOM 1139 C CA . LEU A 1 146 ? -6.708 2.375 -0.088 1.00 95.56 146 LEU A CA 1
ATOM 1140 C C . LEU A 1 146 ? -8.190 2.753 -0.170 1.00 95.56 146 LEU A C 1
ATOM 1142 O O . LEU A 1 146 ? -9.033 1.890 -0.392 1.00 95.56 146 LEU A O 1
ATOM 1146 N N . PHE A 1 147 ? -8.526 4.041 -0.047 1.00 95.81 147 PHE A N 1
ATOM 1147 C CA . PHE A 1 147 ? -9.914 4.481 -0.178 1.00 95.81 147 PHE A CA 1
ATOM 1148 C C . PHE A 1 147 ? -10.488 4.164 -1.563 1.00 95.81 147 PHE A C 1
ATOM 1150 O O . PHE A 1 147 ? -11.568 3.583 -1.658 1.00 95.81 147 PHE A O 1
ATOM 1157 N N . LYS A 1 148 ? -9.780 4.539 -2.633 1.00 95.56 148 LYS A N 1
ATOM 1158 C CA . LYS A 1 148 ? -10.243 4.322 -4.009 1.00 95.56 148 LYS A CA 1
ATOM 1159 C C . LYS A 1 148 ? -10.357 2.845 -4.347 1.00 95.56 148 LYS A C 1
ATOM 1161 O O . LYS A 1 148 ? -11.310 2.459 -5.017 1.00 95.56 148 LYS A O 1
ATOM 1166 N N . LEU A 1 149 ? -9.415 2.039 -3.867 1.00 94.06 149 LEU A N 1
ATOM 1167 C CA . LEU A 1 149 ? -9.417 0.593 -4.011 1.00 94.06 149 LEU A CA 1
ATOM 1168 C C . LEU A 1 149 ? -10.676 -0.002 -3.380 1.00 94.06 149 LEU A C 1
ATOM 1170 O O . LEU A 1 149 ? -11.481 -0.606 -4.079 1.00 94.06 149 LEU A O 1
ATOM 1174 N N . LEU A 1 150 ? -10.895 0.240 -2.085 1.00 93.88 150 LEU A N 1
ATOM 1175 C CA . LEU A 1 150 ? -12.032 -0.325 -1.354 1.00 93.88 150 LEU A CA 1
ATOM 1176 C C . LEU A 1 150 ? -13.382 0.221 -1.846 1.00 93.88 150 LEU A C 1
ATOM 1178 O O . LEU A 1 150 ? -14.391 -0.473 -1.770 1.00 93.88 150 LEU A O 1
ATOM 1182 N N . ASN A 1 151 ? -13.411 1.443 -2.388 1.00 93.44 151 ASN A N 1
ATOM 1183 C CA . ASN A 1 151 ? -14.606 2.044 -2.984 1.00 93.44 151 ASN A CA 1
ATOM 1184 C C . ASN A 1 151 ? -14.806 1.681 -4.472 1.00 93.44 151 ASN A C 1
ATOM 1186 O O . ASN A 1 151 ? -15.716 2.213 -5.109 1.00 93.44 151 ASN A O 1
ATOM 1190 N N . ARG A 1 152 ? -13.970 0.795 -5.037 1.00 91.62 152 ARG A N 1
ATOM 1191 C CA . ARG A 1 152 ? -14.015 0.352 -6.445 1.00 91.62 152 ARG A CA 1
ATOM 1192 C C . ARG A 1 152 ? -13.906 1.502 -7.464 1.00 91.62 152 ARG A C 1
ATOM 1194 O O . ARG A 1 152 ? -14.484 1.444 -8.546 1.00 91.62 152 ARG A O 1
ATOM 1201 N N . GLU A 1 153 ? -13.183 2.568 -7.118 1.00 94.00 153 GLU A N 1
ATOM 1202 C CA . GLU A 1 153 ? -12.895 3.708 -8.008 1.00 94.00 153 GLU A CA 1
ATOM 1203 C C . GLU A 1 153 ? -11.659 3.478 -8.889 1.00 94.00 153 GLU A C 1
ATOM 1205 O O . GLU A 1 153 ? -11.456 4.196 -9.869 1.00 94.00 153 GLU A O 1
ATOM 1210 N N . ILE A 1 154 ? -10.830 2.499 -8.531 1.00 92.81 154 ILE A N 1
ATOM 1211 C CA . ILE A 1 154 ? -9.684 2.036 -9.312 1.00 92.81 154 ILE A CA 1
ATOM 1212 C C . ILE A 1 154 ? -9.728 0.516 -9.416 1.00 92.81 154 ILE A C 1
ATOM 1214 O O . ILE A 1 154 ? -10.228 -0.165 -8.520 1.00 92.81 154 ILE A O 1
ATOM 1218 N N . GLU A 1 155 ? -9.172 -0.005 -10.500 1.00 89.69 155 GLU A N 1
ATOM 1219 C CA . GLU A 1 155 ? -8.881 -1.427 -10.633 1.00 89.69 155 GLU A CA 1
ATOM 1220 C C . GLU A 1 155 ? -7.477 -1.692 -10.091 1.00 89.69 155 GLU A C 1
ATOM 1222 O O . GLU A 1 155 ? -6.558 -0.913 -10.346 1.00 89.69 155 GLU A O 1
ATOM 1227 N N . CYS A 1 156 ? -7.315 -2.784 -9.345 1.00 90.31 156 CYS A N 1
ATOM 1228 C CA . CYS A 1 156 ? -6.013 -3.266 -8.905 1.00 90.31 156 CYS A CA 1
ATOM 1229 C C . CYS A 1 156 ? -5.893 -4.751 -9.245 1.00 90.31 156 CYS A C 1
ATOM 1231 O O . CYS A 1 156 ? -6.314 -5.584 -8.443 1.00 90.31 156 CYS A O 1
ATOM 1233 N N . PRO A 1 157 ? -5.344 -5.099 -10.423 1.00 88.50 157 PRO A N 1
ATOM 1234 C CA . PRO A 1 157 ? -5.320 -6.479 -10.906 1.00 88.50 157 PRO A CA 1
ATOM 1235 C C . PRO A 1 157 ? -4.710 -7.507 -9.935 1.00 88.50 157 PRO A C 1
ATOM 1237 O O . PRO A 1 157 ? -5.325 -8.563 -9.794 1.00 88.50 157 PRO A O 1
ATOM 1240 N N . PRO A 1 158 ? -3.640 -7.198 -9.163 1.00 85.44 158 PRO A N 1
ATOM 1241 C CA . PRO A 1 158 ? -3.112 -8.112 -8.139 1.00 85.44 158 PRO A CA 1
ATOM 1242 C C . PRO A 1 158 ? -4.118 -8.537 -7.055 1.00 85.44 158 PRO A C 1
ATOM 1244 O O . PRO A 1 158 ? -3.908 -9.530 -6.366 1.00 85.44 158 PRO A O 1
ATOM 1247 N N . LEU A 1 159 ? -5.201 -7.774 -6.876 1.00 83.44 159 LEU A N 1
ATOM 1248 C CA . LEU A 1 159 ? -6.259 -7.995 -5.884 1.00 83.44 159 LEU A CA 1
ATOM 1249 C C . LEU A 1 159 ? -7.548 -8.563 -6.492 1.00 83.44 159 LEU A C 1
ATOM 1251 O O . LEU A 1 159 ? -8.562 -8.644 -5.800 1.00 83.44 159 LEU A O 1
ATOM 1255 N N . ASN A 1 160 ? -7.546 -8.900 -7.783 1.00 70.25 160 ASN A N 1
ATOM 1256 C CA . ASN A 1 160 ? -8.752 -9.275 -8.511 1.00 70.25 160 ASN A CA 1
ATOM 1257 C C . ASN A 1 160 ? -9.172 -10.721 -8.193 1.00 70.25 160 ASN A C 1
ATOM 1259 O O . ASN A 1 160 ? -8.937 -11.641 -8.975 1.00 70.25 160 ASN A O 1
ATOM 1263 N N . ASP A 1 161 ? -9.781 -10.909 -7.023 1.00 73.19 161 ASP A N 1
ATOM 1264 C CA . ASP A 1 161 ? -10.556 -12.099 -6.673 1.00 73.19 161 ASP A CA 1
ATOM 1265 C C . ASP A 1 161 ? -12.047 -11.851 -6.964 1.00 73.19 161 ASP A C 1
ATOM 1267 O O . ASP A 1 161 ? -12.530 -10.714 -6.888 1.00 73.19 161 ASP A O 1
ATOM 1271 N N . GLU A 1 162 ? -12.798 -12.901 -7.308 1.00 69.00 162 GLU A N 1
ATOM 1272 C CA . GLU A 1 162 ? -14.225 -12.804 -7.620 1.00 69.00 162 GLU A CA 1
ATOM 1273 C C . GLU A 1 162 ? -15.006 -12.262 -6.412 1.00 69.00 162 GLU A C 1
ATOM 1275 O O . GLU A 1 162 ? -15.401 -12.990 -5.504 1.00 69.00 162 GLU A O 1
ATOM 1280 N N . GLY A 1 163 ? -15.275 -10.955 -6.430 1.00 75.56 163 GLY A N 1
ATOM 1281 C CA . GLY A 1 163 ? -16.090 -10.274 -5.427 1.00 75.56 163 GLY A CA 1
ATOM 1282 C C . GLY A 1 163 ? -15.321 -9.396 -4.441 1.00 75.56 163 GLY A C 1
ATOM 1283 O O . GLY A 1 163 ? -15.978 -8.770 -3.609 1.00 75.56 163 GLY A O 1
ATOM 1284 N N . TRP A 1 164 ? -13.992 -9.289 -4.551 1.00 84.44 164 TRP A N 1
ATOM 1285 C CA . TRP A 1 164 ? -13.193 -8.368 -3.739 1.00 84.44 164 TRP A CA 1
ATOM 1286 C C . TRP A 1 164 ? -12.846 -7.080 -4.519 1.00 84.44 164 TRP A C 1
ATOM 1288 O O . TRP A 1 164 ? -12.502 -7.161 -5.698 1.00 84.44 164 TRP A O 1
ATOM 1298 N N . PRO A 1 165 ? -12.930 -5.875 -3.917 1.00 83.38 165 PRO A N 1
ATOM 1299 C CA . PRO A 1 165 ? -13.442 -5.587 -2.575 1.00 83.38 165 PRO A CA 1
ATOM 1300 C C . PRO A 1 165 ? -14.946 -5.865 -2.480 1.00 83.38 165 PRO A C 1
ATOM 1302 O O . PRO A 1 165 ? -15.680 -5.547 -3.418 1.00 83.38 165 PRO A O 1
ATOM 1305 N N . GLY A 1 166 ? -15.408 -6.434 -1.362 1.00 81.56 166 GLY A N 1
ATOM 1306 C CA . GLY A 1 166 ? -16.816 -6.771 -1.109 1.00 81.56 166 GLY A CA 1
ATOM 1307 C C . GLY A 1 166 ? -17.737 -5.557 -0.905 1.00 81.56 166 GLY A C 1
ATOM 1308 O O . GLY A 1 166 ? -17.318 -4.410 -1.018 1.00 81.56 166 GLY A O 1
ATOM 1309 N N . GLU A 1 167 ? -19.025 -5.797 -0.624 1.00 85.00 167 GLU A N 1
ATOM 1310 C CA . GLU A 1 167 ? -19.945 -4.735 -0.151 1.00 85.00 167 GLU A CA 1
ATOM 1311 C C . GLU A 1 167 ? -19.724 -4.394 1.333 1.00 85.00 167 GLU A C 1
ATOM 1313 O O . GLU A 1 167 ? -20.061 -3.302 1.789 1.00 85.00 167 GLU A O 1
ATOM 1318 N N . THR A 1 168 ? -19.171 -5.348 2.079 1.00 87.88 168 THR A N 1
ATOM 1319 C CA . THR A 1 168 ? -18.811 -5.262 3.494 1.00 87.88 168 THR A CA 1
ATOM 1320 C C . THR A 1 168 ? -17.435 -5.883 3.687 1.00 87.88 168 THR A C 1
ATOM 1322 O O . THR A 1 168 ? -17.051 -6.742 2.896 1.00 87.88 168 THR A O 1
ATOM 1325 N N . PHE A 1 169 ? -16.748 -5.485 4.755 1.00 90.75 169 PHE A N 1
ATOM 1326 C CA . PHE A 1 169 ? -15.431 -6.000 5.120 1.00 90.75 169 PHE A CA 1
ATOM 1327 C C . PHE A 1 169 ? -15.485 -6.624 6.510 1.00 90.75 169 PHE A C 1
ATOM 1329 O O . PHE A 1 169 ? -16.055 -6.023 7.428 1.00 90.75 169 PHE A O 1
ATOM 1336 N N . ASP A 1 170 ? -14.859 -7.785 6.674 1.00 91.00 170 ASP A N 1
ATOM 1337 C CA . ASP A 1 170 ? -14.545 -8.318 7.997 1.00 91.00 170 ASP A CA 1
ATOM 1338 C C . ASP A 1 170 ? -13.237 -7.668 8.469 1.00 91.00 170 ASP A C 1
ATOM 1340 O O . ASP A 1 170 ? -12.175 -7.911 7.902 1.00 91.00 170 ASP A O 1
ATOM 1344 N N . VAL A 1 171 ? -13.326 -6.781 9.466 1.00 92.25 171 VAL A N 1
ATOM 1345 C CA . VAL A 1 171 ? -12.199 -5.946 9.915 1.00 92.25 171 VAL A CA 1
ATOM 1346 C C . VAL A 1 171 ? -11.612 -6.467 11.225 1.00 92.25 171 VAL A C 1
ATOM 1348 O O . VAL A 1 171 ? -12.302 -6.508 12.248 1.00 92.25 171 VAL A O 1
ATOM 1351 N N . GLU A 1 172 ? -10.317 -6.772 11.216 1.00 92.00 172 GLU A N 1
ATOM 1352 C CA . GLU A 1 172 ? -9.522 -7.140 12.390 1.00 92.00 172 GLU A CA 1
ATOM 1353 C C . GLU A 1 172 ? -8.291 -6.224 12.552 1.00 92.00 172 GLU A C 1
ATOM 1355 O O . GLU A 1 172 ? -7.959 -5.420 11.677 1.00 92.00 172 GLU A O 1
ATOM 1360 N N . PHE A 1 173 ? -7.635 -6.309 13.715 1.00 89.12 173 PHE A N 1
ATOM 1361 C CA . PHE A 1 173 ? -6.404 -5.574 14.028 1.00 89.12 173 PHE A CA 1
ATOM 1362 C C . PHE A 1 173 ? -5.404 -6.496 14.742 1.00 89.12 173 PHE A C 1
ATOM 1364 O O . PHE A 1 173 ? -5.819 -7.259 15.621 1.00 89.12 173 PHE A O 1
ATOM 1371 N N . PHE A 1 174 ? -4.110 -6.409 14.409 1.00 79.06 174 PHE A N 1
ATOM 1372 C CA . PHE A 1 174 ? -3.040 -7.259 14.967 1.00 79.06 174 PHE A CA 1
ATOM 1373 C C . PHE A 1 174 ? -1.851 -6.488 15.552 1.00 79.06 174 PHE A C 1
ATOM 1375 O O . PHE A 1 174 ? -1.594 -5.341 15.122 1.00 79.06 174 PHE A O 1
#